Protein AF-A0A4R1UBR1-F1 (afdb_monomer)

Structure (mmCIF, N/CA/C/O backbone):
data_AF-A0A4R1UBR1-F1
#
_entry.id   AF-A0A4R1UBR1-F1
#
loop_
_atom_site.group_PDB
_atom_site.id
_atom_site.type_symbol
_atom_site.label_atom_id
_atom_site.label_alt_id
_atom_site.label_comp_id
_atom_site.label_asym_id
_atom_site.label_entity_id
_atom_site.label_seq_id
_atom_site.pdbx_PDB_ins_code
_atom_site.Cartn_x
_atom_site.Cartn_y
_atom_site.Cartn_z
_atom_site.occupancy
_atom_site.B_iso_or_equiv
_atom_site.auth_seq_id
_atom_site.auth_comp_id
_atom_site.auth_asym_id
_atom_site.auth_atom_id
_atom_site.pdbx_PDB_model_num
ATOM 1 N N . MET A 1 1 ? -12.186 9.963 53.771 1.00 48.12 1 MET A N 1
ATOM 2 C CA . MET A 1 1 ? -11.730 8.720 53.114 1.00 48.12 1 MET A CA 1
ATOM 3 C C . MET A 1 1 ? -11.800 8.954 51.610 1.00 48.12 1 MET A C 1
ATOM 5 O O . MET A 1 1 ? -12.893 9.149 51.101 1.00 48.12 1 MET A O 1
ATOM 9 N N . GLN A 1 2 ? -10.659 9.096 50.929 1.00 52.62 2 GLN A N 1
ATOM 10 C CA . GLN A 1 2 ? -10.605 9.485 49.514 1.00 52.62 2 GLN A CA 1
ATOM 11 C C . GLN A 1 2 ? -10.258 8.245 48.684 1.00 52.62 2 GLN A C 1
ATOM 13 O O . GLN A 1 2 ? -9.160 7.705 48.805 1.00 52.62 2 GLN A O 1
ATOM 18 N N . LEU A 1 3 ? -11.215 7.753 47.900 1.00 58.22 3 LEU A N 1
ATOM 19 C CA . LEU A 1 3 ? -11.001 6.622 47.000 1.00 58.22 3 LEU A CA 1
ATOM 20 C C . LEU A 1 3 ? -10.178 7.098 45.798 1.00 58.22 3 LEU A C 1
ATOM 22 O O . LEU A 1 3 ? -10.617 7.959 45.037 1.00 58.22 3 LEU A O 1
ATOM 26 N N . ARG A 1 4 ? -8.974 6.543 45.639 1.00 55.81 4 ARG A N 1
ATOM 27 C CA . ARG A 1 4 ? -8.181 6.669 44.413 1.00 55.81 4 ARG A CA 1
ATOM 28 C C . ARG A 1 4 ? -8.608 5.562 43.456 1.00 55.81 4 ARG A C 1
ATOM 30 O O . ARG A 1 4 ? -8.368 4.392 43.731 1.00 55.81 4 ARG A O 1
ATOM 37 N N . PHE A 1 5 ? -9.224 5.939 42.342 1.00 61.19 5 PHE A N 1
ATOM 38 C CA . PHE A 1 5 ? -9.458 5.035 41.220 1.00 61.19 5 PHE A CA 1
ATOM 39 C C . PHE A 1 5 ? -8.267 5.128 40.264 1.00 61.19 5 PHE A C 1
ATOM 41 O O . PHE A 1 5 ? -8.011 6.190 39.698 1.00 61.19 5 PHE A O 1
ATOM 48 N N . CYS A 1 6 ? -7.530 4.031 40.101 1.00 66.25 6 CYS A N 1
ATOM 49 C CA . CYS A 1 6 ? -6.550 3.883 39.028 1.00 66.25 6 CYS A CA 1
ATOM 50 C C . CYS A 1 6 ? -7.243 3.201 37.848 1.00 66.25 6 CYS A C 1
ATOM 52 O O . CYS A 1 6 ? -7.629 2.038 37.946 1.00 66.25 6 CYS A O 1
ATOM 54 N N . PHE A 1 7 ? -7.416 3.932 36.750 1.00 67.69 7 PHE A N 1
ATOM 55 C CA . PHE A 1 7 ? -7.864 3.361 35.486 1.00 67.69 7 PHE A CA 1
ATOM 56 C C . PHE A 1 7 ? -6.637 2.888 34.710 1.00 67.69 7 PHE A C 1
ATOM 58 O O . PHE A 1 7 ? -5.841 3.708 34.256 1.00 67.69 7 PHE A O 1
ATOM 65 N N . ASP A 1 8 ? -6.480 1.574 34.581 1.00 76.38 8 ASP A N 1
ATOM 66 C CA . ASP A 1 8 ? -5.508 0.989 33.660 1.00 76.38 8 ASP A CA 1
ATOM 67 C C . ASP A 1 8 ? -6.094 0.964 32.234 1.00 76.38 8 ASP A C 1
ATOM 69 O O . ASP A 1 8 ? -7.304 0.809 32.049 1.00 76.38 8 ASP A O 1
ATOM 73 N N . GLY A 1 9 ? -5.254 1.155 31.216 1.00 72.25 9 GLY A N 1
ATOM 74 C CA . GLY A 1 9 ? -5.663 1.107 29.807 1.00 72.25 9 GLY A CA 1
ATOM 75 C C . GLY A 1 9 ? -6.304 2.377 29.226 1.00 72.25 9 GLY A C 1
ATOM 76 O O . GLY A 1 9 ? -6.825 2.316 28.110 1.00 72.25 9 GLY A O 1
ATOM 77 N N . MET A 1 10 ? -6.238 3.525 29.915 1.00 79.69 10 MET A N 1
ATOM 78 C CA . MET A 1 10 ? -6.741 4.808 29.388 1.00 79.69 10 MET A CA 1
ATOM 79 C C . MET A 1 10 ? -6.091 5.200 28.055 1.00 79.69 10 MET A C 1
ATOM 81 O O . MET A 1 10 ? -6.802 5.619 27.150 1.00 79.69 10 MET A O 1
ATOM 85 N N . GLU A 1 11 ? -4.788 4.965 27.872 1.00 76.69 11 GLU A N 1
ATOM 86 C CA . GLU A 1 11 ? -4.107 5.214 26.587 1.00 76.69 11 GLU A CA 1
ATOM 87 C C . GLU A 1 11 ? -4.725 4.403 25.437 1.00 76.69 11 GLU A C 1
ATOM 89 O O . GLU A 1 11 ? -4.959 4.907 24.337 1.00 76.69 11 GLU A O 1
ATOM 94 N N . ARG A 1 12 ? -5.052 3.132 25.700 1.00 74.31 12 ARG A N 1
ATOM 95 C CA . ARG A 1 12 ? -5.661 2.233 24.714 1.00 74.31 12 ARG A CA 1
ATOM 96 C C . ARG A 1 12 ? -7.110 2.623 24.422 1.00 74.31 12 ARG A C 1
ATOM 98 O O . ARG A 1 12 ? -7.559 2.506 23.282 1.00 74.31 12 ARG A O 1
ATOM 105 N N . ALA A 1 13 ? -7.829 3.100 25.438 1.00 77.81 13 ALA A N 1
ATOM 106 C CA . ALA A 1 13 ? -9.176 3.636 25.291 1.00 77.81 13 ALA A CA 1
ATOM 107 C C . ALA A 1 13 ? -9.176 4.937 24.470 1.00 77.81 13 ALA A C 1
ATOM 109 O O . ALA A 1 13 ? -9.973 5.070 23.540 1.00 77.81 13 ALA A O 1
ATOM 110 N N . GLU A 1 14 ? -8.247 5.857 24.748 1.00 81.38 14 GLU A N 1
ATOM 111 C CA . GLU A 1 14 ? -8.076 7.115 24.014 1.00 81.38 14 GLU A CA 1
ATOM 112 C C . GLU A 1 14 ? -7.734 6.880 22.538 1.00 81.38 14 GLU A C 1
ATOM 114 O O . GLU A 1 14 ? -8.342 7.509 21.665 1.00 81.38 14 GLU A O 1
ATOM 119 N N . ALA A 1 15 ? -6.861 5.911 22.234 1.00 79.31 15 ALA A N 1
ATOM 120 C CA . ALA A 1 15 ? -6.540 5.522 20.858 1.00 79.31 15 ALA A CA 1
ATOM 121 C C . ALA A 1 15 ? -7.789 5.103 20.050 1.00 79.31 15 ALA A C 1
ATOM 123 O O . ALA A 1 15 ? -7.883 5.369 18.849 1.00 79.31 15 ALA A O 1
ATOM 124 N N . GLY 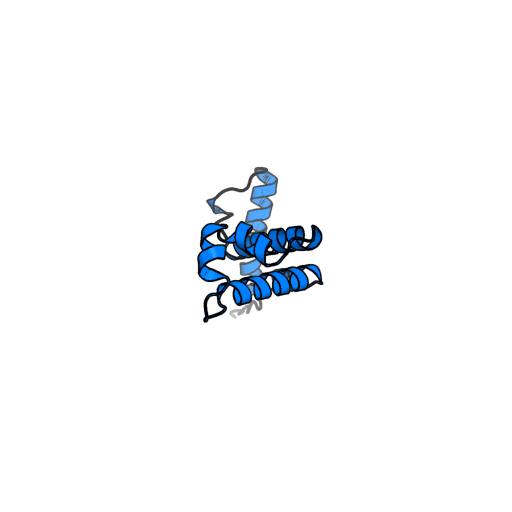A 1 16 ? -8.794 4.510 20.707 1.00 80.88 16 GLY A N 1
ATOM 125 C CA . GLY A 1 16 ? -10.062 4.109 20.090 1.00 80.88 16 GLY A CA 1
ATOM 126 C C . GLY A 1 16 ? -11.047 5.257 19.825 1.00 80.88 16 GLY A C 1
ATOM 127 O O . GLY A 1 16 ? -11.936 5.126 18.978 1.00 80.88 16 GLY A O 1
ATOM 128 N N . VAL A 1 17 ? -10.890 6.410 20.485 1.00 88.62 17 VAL A N 1
ATOM 129 C CA . VAL A 1 17 ? -11.846 7.529 20.388 1.00 88.62 17 VAL A CA 1
ATOM 130 C C . VAL A 1 17 ? -11.876 8.130 18.983 1.00 88.62 17 VAL A C 1
ATOM 132 O O . VAL A 1 17 ? -12.952 8.392 18.437 1.00 88.62 17 VAL A O 1
ATOM 135 N N . LEU A 1 18 ? -10.714 8.354 18.363 1.00 86.31 18 LEU A N 1
ATOM 136 C CA . LEU A 1 18 ? -10.639 8.955 17.028 1.00 86.31 18 LEU A CA 1
ATOM 137 C C . LEU A 1 18 ? -11.282 8.068 15.937 1.00 86.31 18 LEU A C 1
ATOM 139 O O . LEU A 1 18 ? -12.102 8.595 15.175 1.00 86.31 18 LEU A O 1
ATOM 143 N N . PRO A 1 19 ? -10.996 6.752 15.847 1.00 86.62 19 PRO A N 1
ATOM 144 C CA . PRO A 1 19 ? -11.717 5.832 14.965 1.00 86.62 19 PRO A CA 1
ATOM 145 C C . PRO A 1 19 ? -13.239 5.856 15.155 1.00 86.62 19 PRO A C 1
ATOM 147 O O . PRO A 1 19 ? -13.976 5.914 14.171 1.00 86.62 19 PRO A O 1
ATOM 150 N N . LEU A 1 20 ? -13.726 5.892 16.399 1.00 89.62 20 LEU A N 1
ATOM 151 C CA . LEU A 1 20 ? -15.164 5.967 16.677 1.00 89.62 20 LEU A CA 1
ATOM 152 C C . LEU A 1 20 ? -15.772 7.289 16.195 1.00 89.62 20 LEU A C 1
ATOM 154 O O . LEU A 1 20 ? -16.808 7.291 15.529 1.00 89.62 20 LEU A O 1
ATOM 158 N N . ARG A 1 21 ? -15.103 8.423 16.444 1.00 90.69 21 ARG A N 1
ATOM 159 C CA . ARG A 1 21 ? -15.533 9.733 15.921 1.00 90.69 21 ARG A CA 1
ATOM 160 C C . ARG A 1 21 ? -15.582 9.746 14.394 1.00 90.69 21 ARG A C 1
ATOM 162 O O . ARG A 1 21 ? -16.527 10.286 13.817 1.00 90.69 21 ARG A O 1
ATOM 169 N N . ARG A 1 22 ? -14.589 9.138 13.739 1.00 90.19 22 ARG A N 1
ATOM 170 C CA . ARG A 1 22 ? -14.540 8.958 12.280 1.00 90.19 22 ARG A CA 1
ATOM 171 C C . ARG A 1 22 ? -15.731 8.136 11.780 1.00 90.19 22 ARG A C 1
ATOM 173 O O . ARG A 1 22 ? -16.411 8.585 10.854 1.00 90.19 22 ARG A O 1
ATOM 180 N N . LEU A 1 23 ? -16.019 6.997 12.413 1.00 89.62 23 LEU A N 1
ATOM 181 C CA . LEU A 1 23 ? -17.135 6.113 12.063 1.00 89.62 23 LEU A CA 1
ATOM 182 C C . LEU A 1 23 ? -18.492 6.811 12.215 1.00 89.62 23 LEU A C 1
ATOM 184 O O . LEU A 1 23 ? -19.301 6.785 11.289 1.00 89.62 23 LEU A O 1
ATOM 188 N N . LEU A 1 24 ? -18.726 7.486 13.343 1.00 92.12 24 LEU A N 1
ATOM 189 C CA . LEU A 1 24 ? -19.965 8.230 13.585 1.00 92.12 24 LEU A CA 1
ATOM 190 C C . LEU A 1 24 ? -20.159 9.357 12.563 1.00 92.12 24 LEU A C 1
ATOM 192 O O . LEU A 1 24 ? -21.260 9.539 12.042 1.00 92.12 24 LEU A O 1
ATOM 196 N N . ALA A 1 25 ? -19.091 10.087 12.228 1.00 91.06 25 ALA A N 1
ATOM 197 C CA . ALA A 1 25 ? -19.143 11.121 11.199 1.00 91.06 25 ALA A CA 1
ATOM 198 C C . ALA A 1 25 ? -19.450 10.535 9.811 1.00 91.06 25 ALA A C 1
ATOM 200 O O . ALA A 1 25 ? -20.269 11.093 9.080 1.00 91.06 25 ALA A O 1
ATOM 201 N N . LEU A 1 26 ? -18.845 9.396 9.457 1.00 90.69 26 LEU A N 1
ATOM 202 C CA . LEU A 1 26 ? -19.127 8.706 8.198 1.00 90.69 26 LEU A CA 1
ATOM 203 C C . LEU A 1 26 ? -20.580 8.221 8.142 1.00 90.69 26 LEU A C 1
ATOM 205 O O . LEU A 1 26 ? -21.248 8.412 7.130 1.00 90.69 26 LEU A O 1
ATOM 209 N N . HIS A 1 27 ? -21.086 7.636 9.227 1.00 92.56 27 HIS A N 1
ATOM 210 C CA . HIS A 1 27 ? -22.470 7.179 9.310 1.00 92.56 27 HIS A CA 1
ATOM 211 C C . HIS A 1 27 ? -23.458 8.344 9.155 1.00 92.56 27 HIS A C 1
ATOM 213 O O . HIS A 1 27 ? -24.366 8.270 8.329 1.00 92.56 27 HIS A O 1
ATOM 219 N N . ARG A 1 28 ? -23.239 9.445 9.886 1.00 93.62 28 ARG A N 1
ATOM 220 C CA . ARG A 1 28 ? -24.1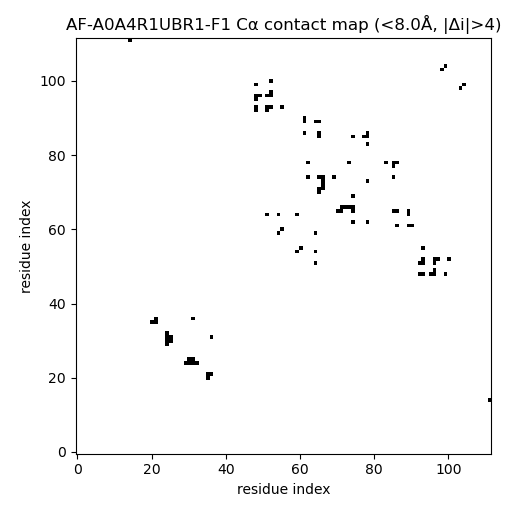32 10.613 9.897 1.00 93.62 28 ARG A CA 1
ATOM 221 C C . ARG A 1 28 ? -24.106 11.409 8.596 1.00 93.62 28 ARG A C 1
ATOM 223 O O . ARG A 1 28 ? -25.148 11.859 8.136 1.00 93.62 28 ARG A O 1
ATOM 230 N N . TYR A 1 29 ? -22.924 11.627 8.023 1.00 91.31 29 TYR A N 1
ATOM 231 C CA . TYR A 1 29 ? -22.752 12.551 6.897 1.00 91.31 29 TYR A CA 1
ATOM 232 C C . TYR A 1 29 ? -22.493 11.864 5.558 1.00 91.31 29 TYR A C 1
ATOM 234 O O . TYR A 1 29 ? -22.406 12.565 4.548 1.00 91.31 29 TYR A O 1
ATOM 242 N N . ARG A 1 30 ? -22.324 10.532 5.553 1.00 90.06 30 ARG A N 1
ATOM 243 C CA . ARG A 1 30 ? -22.022 9.698 4.374 1.00 90.06 30 ARG A CA 1
ATOM 244 C C . ARG A 1 30 ? -20.826 10.195 3.550 1.00 90.06 30 ARG A C 1
ATOM 246 O O . ARG A 1 30 ? -20.741 9.941 2.355 1.00 90.06 30 ARG A O 1
ATOM 253 N N . ARG A 1 31 ? -19.897 10.918 4.185 1.00 85.50 31 ARG A N 1
ATOM 254 C CA . ARG A 1 31 ? -18.727 11.530 3.540 1.00 85.50 31 ARG A CA 1
ATOM 255 C C . ARG A 1 31 ? -17.498 11.493 4.445 1.00 85.50 31 ARG A C 1
ATOM 257 O O . ARG A 1 31 ? -17.618 11.551 5.669 1.00 85.50 31 ARG A O 1
ATOM 264 N N . PHE A 1 32 ? -16.317 11.500 3.835 1.00 82.56 32 PHE A N 1
ATOM 265 C CA . PHE A 1 32 ? -15.033 11.616 4.528 1.00 82.56 32 PHE A CA 1
ATOM 266 C C . PHE A 1 32 ? -14.644 13.094 4.688 1.00 82.56 32 PHE A C 1
ATOM 268 O O . PHE A 1 32 ? -14.131 13.726 3.766 1.00 82.56 32 PHE A O 1
ATOM 275 N N . GLY A 1 33 ? -14.928 13.683 5.852 1.00 80.19 33 GLY A N 1
ATOM 276 C CA . GLY A 1 33 ? -14.571 15.077 6.137 1.00 80.19 33 GLY A CA 1
ATOM 277 C C . GLY A 1 33 ? -13.063 15.261 6.348 1.00 80.19 33 GLY A C 1
ATOM 278 O O . GLY A 1 33 ? -12.490 14.619 7.223 1.00 80.19 33 GLY A O 1
ATOM 279 N N . LYS A 1 34 ? -12.425 16.180 5.608 1.00 76.50 34 LYS A N 1
ATOM 280 C CA . LYS A 1 34 ? -10.959 16.403 5.624 1.00 76.50 34 LYS A CA 1
ATOM 281 C C . LYS A 1 34 ? -10.348 16.535 7.030 1.00 76.50 34 LYS A C 1
ATOM 283 O O . LYS A 1 34 ? -9.271 16.008 7.266 1.00 76.50 34 LYS A O 1
ATOM 288 N N . ALA A 1 35 ? -11.046 17.184 7.964 1.00 78.81 35 ALA A N 1
ATOM 289 C CA . ALA A 1 35 ? -10.564 17.389 9.334 1.00 78.81 35 ALA A CA 1
ATOM 290 C C . ALA A 1 35 ? -10.430 16.087 10.147 1.00 78.81 35 ALA A C 1
ATOM 292 O O . ALA A 1 35 ? -9.567 15.984 11.010 1.00 78.81 35 ALA A O 1
ATOM 293 N N . LEU A 1 36 ? -11.273 15.085 9.873 1.00 80.00 36 LEU A N 1
ATOM 294 C CA . LEU A 1 36 ? -11.232 13.793 10.562 1.00 80.00 36 LEU A CA 1
ATOM 295 C C . LEU A 1 36 ? -10.424 12.748 9.790 1.00 80.00 36 LEU A C 1
ATOM 297 O O . LEU A 1 36 ? -10.051 11.739 10.374 1.00 80.00 36 LEU A O 1
ATOM 301 N N . TYR A 1 37 ? -10.110 12.992 8.519 1.00 76.50 37 TYR A N 1
ATOM 302 C CA . TYR A 1 37 ? -9.368 12.078 7.650 1.00 76.50 37 TYR A CA 1
ATOM 303 C C . TYR A 1 37 ? -8.163 12.797 7.020 1.00 76.50 37 TYR A C 1
ATOM 305 O O . TYR A 1 37 ? -8.160 13.044 5.810 1.00 76.50 37 TYR A O 1
ATOM 313 N N . PRO A 1 38 ? -7.149 13.184 7.822 1.00 78.25 38 PRO A N 1
ATOM 314 C CA . PRO A 1 38 ? -5.916 13.740 7.282 1.00 78.25 38 PRO A CA 1
ATOM 315 C C . PRO A 1 38 ? -5.208 12.710 6.394 1.00 78.25 38 PRO A C 1
ATOM 317 O O . PRO A 1 38 ? -5.402 11.500 6.529 1.00 78.25 38 PRO A O 1
ATOM 320 N N . ARG A 1 39 ? -4.376 13.195 5.470 1.00 76.69 39 ARG A N 1
ATOM 321 C CA . ARG A 1 39 ? -3.622 12.334 4.557 1.00 76.69 39 ARG A CA 1
ATOM 322 C C . ARG A 1 39 ? -2.617 11.503 5.353 1.00 76.69 39 ARG A C 1
ATOM 324 O O . ARG A 1 39 ? -1.686 12.057 5.926 1.00 76.69 39 ARG A O 1
ATOM 331 N N . ASP A 1 40 ? -2.800 10.190 5.345 1.00 79.00 40 ASP A N 1
ATOM 332 C CA . ASP A 1 40 ? -1.911 9.245 6.013 1.00 79.00 40 ASP A CA 1
ATOM 333 C C . ASP A 1 40 ? -0.862 8.698 5.018 1.00 79.00 40 ASP A C 1
ATOM 335 O O . ASP A 1 40 ? -1.225 8.060 4.018 1.00 79.00 40 ASP A O 1
ATOM 339 N N . PRO A 1 41 ? 0.444 8.930 5.248 1.00 74.44 41 PRO A N 1
ATOM 340 C CA . PRO A 1 41 ? 1.513 8.360 4.430 1.00 74.44 41 PRO A CA 1
ATOM 341 C C . PRO A 1 41 ? 1.478 6.826 4.348 1.00 74.44 41 PRO A C 1
ATOM 343 O O . PRO A 1 41 ? 1.845 6.261 3.311 1.00 74.44 41 PRO A O 1
ATOM 346 N N . ALA A 1 42 ? 1.013 6.140 5.398 1.00 77.38 42 ALA A N 1
ATOM 347 C CA . ALA A 1 42 ? 0.872 4.688 5.418 1.00 77.38 42 ALA A CA 1
ATOM 348 C C . ALA A 1 42 ? -0.164 4.209 4.391 1.00 77.38 42 ALA A C 1
ATOM 350 O O . ALA A 1 42 ? 0.090 3.227 3.692 1.00 77.38 42 ALA A O 1
ATOM 351 N N . ILE A 1 43 ? -1.264 4.950 4.204 1.00 82.94 43 ILE A N 1
ATOM 352 C CA . ILE A 1 43 ? -2.264 4.676 3.158 1.00 82.94 43 ILE A CA 1
ATOM 353 C C . ILE A 1 43 ? -1.660 4.860 1.766 1.00 82.94 43 ILE A C 1
ATOM 355 O O . ILE A 1 43 ? -1.884 4.032 0.881 1.00 82.94 43 ILE A O 1
ATOM 359 N N . GLY A 1 44 ? -0.843 5.899 1.568 1.00 88.38 44 GLY A N 1
ATOM 360 C CA . GLY A 1 44 ? -0.121 6.103 0.309 1.00 88.38 44 GLY A CA 1
ATOM 361 C C . GLY A 1 44 ? 0.798 4.926 -0.026 1.00 88.38 44 GLY A C 1
ATOM 362 O O . GLY A 1 44 ? 0.796 4.423 -1.151 1.00 88.38 44 GLY A O 1
ATOM 363 N N . ARG A 1 45 ? 1.534 4.425 0.971 1.00 90.19 45 ARG A N 1
ATOM 364 C CA . ARG A 1 45 ? 2.402 3.257 0.803 1.00 90.19 45 ARG A CA 1
ATOM 365 C C . ARG A 1 45 ? 1.625 1.957 0.595 1.00 90.19 45 ARG A C 1
ATOM 367 O O . ARG A 1 45 ? 2.025 1.171 -0.258 1.00 90.19 45 ARG A O 1
ATOM 374 N N . GLY A 1 46 ? 0.525 1.746 1.314 1.00 91.69 46 GLY A N 1
ATOM 375 C CA . GLY A 1 46 ? -0.366 0.601 1.106 1.00 91.69 46 GLY A CA 1
ATOM 376 C C . GL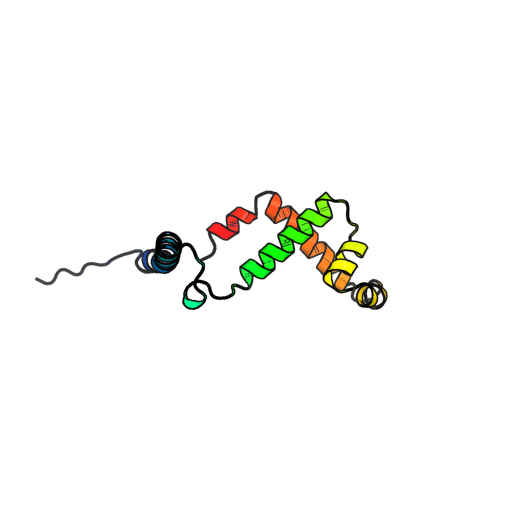Y A 1 46 ? -0.947 0.586 -0.307 1.00 91.69 46 GLY A C 1
ATOM 377 O O . GLY A 1 46 ? -0.879 -0.428 -0.993 1.00 91.69 46 GLY A O 1
ATOM 378 N N . SER A 1 47 ? -1.399 1.745 -0.789 1.00 93.12 47 SER A N 1
ATOM 379 C CA . SER A 1 47 ? -1.931 1.911 -2.147 1.00 93.12 47 SER A CA 1
ATOM 380 C C . SER A 1 47 ? -0.885 1.591 -3.219 1.00 93.12 47 SER A C 1
ATOM 382 O O . SER A 1 47 ? -1.195 0.948 -4.217 1.00 93.12 47 SER A O 1
ATOM 384 N N . LEU A 1 48 ? 0.371 2.005 -3.011 1.00 94.81 48 LEU A N 1
ATOM 385 C CA . LEU A 1 48 ? 1.482 1.634 -3.889 1.00 94.81 48 LEU A CA 1
ATOM 386 C C . LEU A 1 48 ? 1.712 0.116 -3.902 1.00 94.81 48 LEU A C 1
ATOM 388 O O . LEU A 1 48 ? 1.890 -0.455 -4.971 1.00 94.81 48 LEU A O 1
ATOM 392 N N . LEU A 1 49 ? 1.720 -0.535 -2.736 1.00 95.94 49 LEU A N 1
ATOM 393 C CA . LEU A 1 49 ? 1.939 -1.981 -2.644 1.00 95.94 49 LEU A CA 1
ATOM 394 C C . LEU A 1 49 ? 0.804 -2.783 -3.293 1.00 95.94 49 LEU A C 1
ATOM 396 O O . LEU A 1 49 ? 1.097 -3.793 -3.923 1.00 95.94 49 LEU A O 1
ATOM 400 N N . LEU A 1 50 ? -0.445 -2.313 -3.199 1.00 95.69 50 LEU A N 1
ATOM 401 C CA . LEU A 1 50 ? -1.583 -2.895 -3.919 1.00 95.69 50 LEU A CA 1
ATOM 402 C C . LEU A 1 50 ? -1.381 -2.809 -5.434 1.00 95.69 50 LEU A C 1
ATOM 404 O O . LEU A 1 50 ? -1.365 -3.833 -6.099 1.00 95.69 50 LEU A O 1
ATOM 408 N N . ARG A 1 51 ? -1.079 -1.620 -5.970 1.00 95.50 51 ARG A N 1
ATOM 409 C CA . ARG A 1 51 ? -0.815 -1.453 -7.413 1.00 95.50 51 ARG A CA 1
ATOM 410 C C . ARG A 1 51 ? 0.353 -2.304 -7.908 1.00 95.50 51 ARG A C 1
ATOM 412 O O . ARG A 1 51 ? 0.314 -2.833 -9.011 1.00 95.50 51 ARG A O 1
ATOM 419 N N . VAL A 1 52 ? 1.411 -2.418 -7.100 1.00 97.62 52 VAL A N 1
ATOM 420 C CA . VAL A 1 52 ? 2.546 -3.301 -7.403 1.00 97.62 52 VAL A CA 1
ATOM 421 C C . VAL A 1 52 ? 2.092 -4.758 -7.431 1.00 97.62 52 VAL A C 1
ATOM 423 O O . VAL A 1 52 ? 2.520 -5.493 -8.308 1.00 97.62 52 VAL A O 1
ATOM 426 N N . HIS A 1 53 ? 1.255 -5.184 -6.485 1.00 97.25 53 HIS A N 1
ATOM 427 C CA . HIS A 1 53 ? 0.712 -6.538 -6.468 1.00 97.25 53 HIS A CA 1
ATOM 428 C C . HIS A 1 53 ? -0.133 -6.823 -7.713 1.00 97.25 53 HIS A C 1
ATOM 430 O O . HIS A 1 53 ? 0.106 -7.833 -8.365 1.00 97.25 53 HIS A O 1
ATOM 436 N N . ASP A 1 54 ? -1.041 -5.916 -8.075 1.00 96.44 54 ASP A N 1
ATOM 437 C CA . ASP A 1 54 ? -1.898 -6.057 -9.256 1.00 96.44 54 ASP A CA 1
ATOM 438 C C . ASP A 1 54 ? -1.052 -6.207 -10.530 1.00 96.44 54 ASP A C 1
ATOM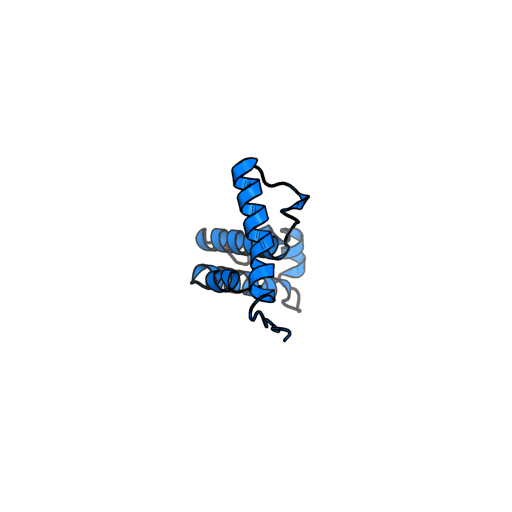 440 O O . ASP A 1 54 ? -1.199 -7.180 -11.260 1.00 96.44 54 ASP A O 1
ATOM 444 N N . ALA A 1 55 ? -0.044 -5.346 -10.716 1.00 96.50 55 ALA A N 1
ATOM 445 C CA . ALA A 1 55 ? 0.888 -5.459 -11.840 1.00 96.50 55 ALA A CA 1
ATOM 446 C C . ALA A 1 55 ? 1.651 -6.801 -11.856 1.00 96.50 55 ALA A C 1
ATOM 448 O O . ALA A 1 55 ? 1.900 -7.370 -12.915 1.00 96.50 55 ALA A O 1
ATOM 449 N N . LEU A 1 56 ? 2.034 -7.331 -10.687 1.00 96.06 56 LEU A N 1
ATOM 450 C CA . LEU A 1 56 ? 2.682 -8.644 -10.604 1.00 96.06 56 LEU A CA 1
ATOM 451 C C . LEU A 1 56 ? 1.723 -9.786 -10.969 1.00 96.06 56 LEU A C 1
ATOM 453 O O . LEU A 1 56 ? 2.175 -10.768 -11.557 1.00 96.06 56 LEU A O 1
ATOM 457 N N . CYS A 1 57 ? 0.439 -9.677 -10.617 1.00 96.62 57 CYS A N 1
ATOM 458 C CA . CYS A 1 57 ? -0.601 -10.621 -11.031 1.00 96.62 57 CYS A CA 1
ATOM 459 C C . CYS A 1 57 ? -0.839 -10.580 -12.545 1.00 96.62 57 CYS A C 1
ATOM 461 O O . CYS A 1 57 ? -1.027 -11.633 -13.146 1.00 96.62 57 CYS A O 1
ATOM 463 N N . ASP A 1 58 ? -0.720 -9.401 -13.154 1.00 96.94 58 ASP A N 1
ATOM 464 C CA . ASP A 1 58 ? -0.806 -9.203 -14.606 1.00 96.94 58 ASP A CA 1
ATOM 465 C C . ASP A 1 58 ? 0.459 -9.663 -15.362 1.00 96.94 58 ASP A C 1
ATOM 467 O O . ASP A 1 58 ? 0.541 -9.550 -16.583 1.00 96.94 58 ASP A O 1
ATOM 471 N N . GLY A 1 59 ? 1.469 -10.189 -14.658 1.00 96.25 59 GLY A N 1
ATOM 472 C CA . GLY A 1 59 ? 2.700 -10.707 -15.262 1.00 96.25 59 GLY A CA 1
ATOM 473 C C . GLY A 1 59 ? 3.715 -9.634 -15.670 1.00 96.25 59 GLY A C 1
ATOM 474 O O . GLY A 1 59 ? 4.687 -9.950 -16.356 1.00 96.25 59 GLY A O 1
ATOM 475 N N . VAL A 1 60 ? 3.532 -8.386 -15.228 1.00 96.44 60 VAL A N 1
ATOM 476 C CA . VAL A 1 60 ? 4.428 -7.264 -15.541 1.00 96.44 60 VAL A CA 1
ATOM 477 C C . VAL A 1 60 ? 5.847 -7.552 -15.039 1.00 96.44 60 VAL A C 1
ATOM 479 O O . VAL A 1 60 ? 6.070 -7.916 -13.877 1.00 96.44 60 VAL A O 1
ATOM 482 N N . SER A 1 61 ? 6.843 -7.352 -15.906 1.00 94.50 61 SER A N 1
ATOM 483 C CA . SER A 1 61 ? 8.250 -7.537 -15.548 1.00 94.50 61 SER A CA 1
ATOM 484 C C . SER A 1 61 ? 8.740 -6.462 -14.568 1.00 94.50 61 SER A C 1
ATOM 486 O O . SER A 1 61 ? 8.178 -5.376 -14.438 1.00 94.50 61 SER A O 1
ATOM 488 N N . GLN A 1 62 ? 9.863 -6.709 -13.884 1.00 93.00 62 GLN A N 1
ATOM 489 C CA . GLN A 1 62 ? 10.434 -5.709 -12.968 1.00 93.00 62 GLN A CA 1
ATOM 490 C C . GLN A 1 62 ? 10.848 -4.413 -13.681 1.00 93.00 62 GLN A C 1
ATOM 492 O O . GLN A 1 62 ? 10.808 -3.351 -13.063 1.00 93.00 62 GLN A O 1
ATOM 497 N N . ARG A 1 63 ? 11.259 -4.492 -14.954 1.00 94.12 63 ARG A N 1
ATOM 498 C CA . ARG A 1 63 ? 11.650 -3.315 -15.739 1.00 94.12 63 ARG A CA 1
ATOM 499 C C . ARG A 1 63 ? 10.428 -2.487 -16.113 1.00 94.12 63 ARG A C 1
ATOM 501 O O . ARG A 1 63 ? 10.436 -1.286 -15.886 1.00 94.12 63 ARG A O 1
ATOM 508 N N . GLU A 1 64 ? 9.362 -3.124 -16.585 1.00 95.44 64 GLU A N 1
ATOM 509 C CA . GLU A 1 64 ? 8.095 -2.442 -16.879 1.00 95.44 64 GLU A CA 1
ATOM 510 C C . GLU A 1 64 ? 7.472 -1.841 -15.617 1.00 95.44 64 GLU A C 1
ATOM 512 O O . GLU A 1 64 ? 7.059 -0.684 -15.624 1.00 95.44 64 GLU A O 1
ATOM 517 N N . LEU A 1 65 ? 7.498 -2.571 -14.496 1.00 95.38 65 LEU A N 1
ATOM 518 C CA . LEU A 1 65 ? 7.073 -2.049 -13.199 1.00 95.38 65 LEU A CA 1
ATOM 519 C C . LEU A 1 65 ? 7.884 -0.807 -12.803 1.00 95.38 65 LEU A C 1
ATOM 521 O O . LEU A 1 65 ? 7.333 0.154 -12.270 1.00 95.38 65 LEU A O 1
ATOM 525 N N . ALA A 1 66 ? 9.192 -0.798 -13.066 1.00 95.06 66 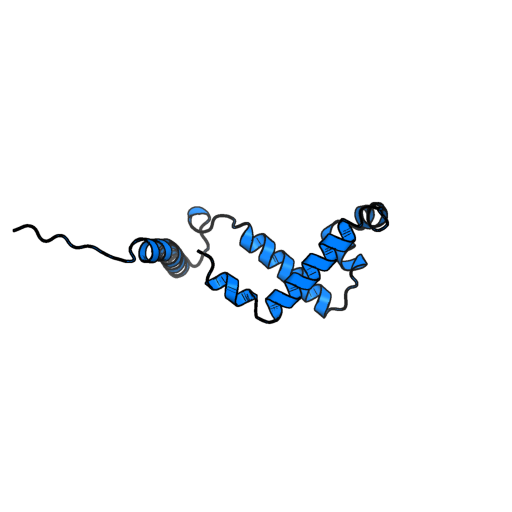ALA A N 1
ATOM 526 C CA . ALA A 1 66 ? 10.013 0.384 -12.851 1.00 95.06 66 ALA A CA 1
ATOM 527 C C . ALA A 1 66 ? 9.592 1.535 -13.770 1.00 95.06 66 ALA A C 1
ATOM 529 O O . ALA A 1 66 ? 9.424 2.650 -13.280 1.00 95.06 66 ALA A O 1
ATOM 530 N N . SER A 1 67 ? 9.338 1.266 -15.052 1.00 95.75 67 SER A N 1
ATOM 531 C CA . SER A 1 67 ? 8.910 2.284 -16.018 1.00 95.75 67 SER A CA 1
ATOM 532 C C . SER A 1 67 ? 7.579 2.914 -15.614 1.00 95.75 67 SER A C 1
ATOM 534 O O . SER A 1 67 ? 7.435 4.129 -15.692 1.00 95.75 67 SER A O 1
ATOM 536 N N . ILE A 1 68 ? 6.640 2.125 -15.088 1.00 93.62 68 ILE A N 1
ATOM 537 C CA . ILE A 1 68 ? 5.361 2.618 -14.554 1.00 93.62 68 ILE A CA 1
ATOM 538 C C . ILE A 1 68 ? 5.573 3.505 -13.315 1.00 93.62 68 ILE A C 1
ATOM 540 O O . ILE A 1 68 ? 4.879 4.503 -13.135 1.00 93.62 68 ILE A O 1
ATOM 544 N N . LEU A 1 69 ? 6.517 3.148 -12.437 1.00 92.62 69 LEU A N 1
ATOM 545 C CA . LEU A 1 69 ? 6.697 3.818 -11.144 1.00 92.62 69 LEU A CA 1
ATOM 546 C C . LEU A 1 69 ? 7.591 5.058 -11.183 1.00 92.62 69 LEU A C 1
ATOM 548 O O . LEU A 1 69 ? 7.397 5.958 -10.364 1.00 92.62 69 LEU A O 1
ATOM 552 N N . VAL A 1 70 ? 8.608 5.079 -12.045 1.00 91.44 70 VAL A N 1
ATOM 553 C CA . VAL A 1 70 ? 9.580 6.181 -12.124 1.00 91.44 70 VAL A CA 1
ATOM 554 C C . VAL A 1 70 ? 9.667 6.817 -13.509 1.00 91.44 70 VAL A C 1
ATOM 556 O O . VAL A 1 70 ? 10.350 7.825 -13.648 1.00 91.44 70 VAL A O 1
ATOM 559 N N . GLY A 1 71 ? 8.959 6.290 -14.507 1.00 94.00 71 GLY A N 1
ATOM 560 C CA . GLY A 1 71 ? 9.009 6.756 -15.891 1.00 94.00 71 GLY A CA 1
ATOM 561 C C . GLY A 1 71 ? 10.093 6.044 -16.714 1.00 94.00 71 GLY A C 1
ATOM 562 O O . GLY A 1 71 ? 11.151 5.711 -16.171 1.00 94.00 71 GLY A O 1
ATOM 563 N N . PRO A 1 72 ? 9.855 5.815 -18.019 1.00 94.12 72 PRO A N 1
ATOM 564 C CA . PRO A 1 72 ? 10.767 5.069 -18.887 1.00 94.12 72 PRO A CA 1
ATOM 565 C C . PRO A 1 72 ? 12.146 5.732 -19.011 1.00 94.12 72 PRO A C 1
ATOM 567 O O . PRO A 1 72 ? 13.150 5.040 -18.888 1.00 94.12 72 PRO A O 1
ATOM 570 N N . ASP A 1 73 ? 12.219 7.062 -19.122 1.00 93.25 73 ASP A N 1
ATOM 571 C CA . ASP A 1 73 ? 13.496 7.787 -19.260 1.00 93.25 73 ASP A CA 1
ATOM 572 C C . ASP A 1 73 ? 14.428 7.570 -18.058 1.00 93.25 73 ASP A C 1
ATOM 574 O O . ASP A 1 73 ? 15.640 7.399 -18.196 1.00 93.25 73 ASP A O 1
ATOM 578 N N . ASN A 1 74 ? 13.853 7.529 -16.852 1.00 90.94 74 ASN A N 1
ATOM 579 C CA . ASN A 1 74 ? 14.610 7.263 -15.632 1.00 90.94 74 ASN A CA 1
ATOM 580 C C . ASN A 1 74 ? 15.054 5.798 -15.556 1.00 90.94 74 ASN A C 1
ATOM 582 O O . ASN A 1 74 ? 16.129 5.516 -15.031 1.00 90.94 74 ASN A O 1
ATOM 586 N N . VAL A 1 75 ? 14.260 4.862 -16.086 1.00 93.81 75 VAL A N 1
ATOM 587 C CA . VAL A 1 75 ? 14.671 3.457 -16.192 1.00 93.81 75 VAL A CA 1
ATOM 588 C C . VAL A 1 75 ? 15.832 3.319 -17.165 1.00 93.81 75 VAL A C 1
ATOM 590 O O . VAL A 1 75 ? 16.826 2.707 -16.798 1.00 93.81 75 VAL A O 1
ATOM 593 N N . GLU A 1 76 ? 15.773 3.918 -18.352 1.00 92.06 76 GLU A N 1
ATOM 594 C CA . GLU A 1 76 ? 16.884 3.831 -19.310 1.00 92.06 76 GLU A CA 1
ATOM 595 C C . GLU A 1 76 ? 18.195 4.365 -18.723 1.00 92.06 76 GLU A C 1
ATOM 597 O O . GLU A 1 76 ? 19.240 3.726 -18.855 1.00 92.06 76 GLU A O 1
ATOM 602 N N . ARG A 1 77 ? 18.135 5.483 -17.988 1.00 88.50 77 ARG A N 1
ATOM 603 C CA . ARG A 1 77 ? 19.311 6.062 -17.327 1.00 88.50 77 ARG A CA 1
ATOM 604 C C . ARG A 1 77 ? 19.833 5.205 -16.169 1.00 88.50 77 ARG A C 1
ATOM 606 O O . ARG A 1 77 ? 21.038 4.989 -16.057 1.00 88.50 77 ARG A O 1
ATOM 613 N N . ASP A 1 78 ? 18.943 4.730 -15.297 1.00 89.50 78 ASP A N 1
ATOM 614 C CA . ASP A 1 78 ? 19.337 4.233 -13.974 1.00 89.50 78 ASP A CA 1
ATOM 615 C C . ASP A 1 78 ? 19.263 2.699 -13.838 1.00 89.50 78 ASP A C 1
ATOM 617 O O . ASP A 1 78 ? 19.749 2.139 -12.851 1.00 89.50 78 ASP A O 1
ATOM 621 N N . TRP A 1 79 ? 18.686 1.977 -14.809 1.00 89.69 79 TRP A N 1
ATOM 622 C CA . TRP A 1 79 ? 18.521 0.520 -14.723 1.00 89.69 79 TRP A CA 1
ATOM 623 C C . TRP A 1 79 ? 19.863 -0.200 -14.635 1.00 89.69 79 TRP A C 1
ATOM 625 O O . TRP A 1 79 ? 20.034 -1.076 -13.790 1.00 89.69 79 TRP A O 1
ATOM 635 N N . HIS A 1 80 ? 20.841 0.207 -15.443 1.00 87.81 80 HIS A N 1
ATOM 636 C CA . HIS A 1 80 ? 22.193 -0.359 -15.444 1.00 87.81 80 HIS A CA 1
ATOM 637 C C . HIS A 1 80 ? 23.181 0.426 -14.572 1.00 87.81 80 HIS A C 1
ATOM 639 O O . HIS A 1 80 ? 24.378 0.150 -14.610 1.00 87.81 80 HIS A O 1
ATOM 645 N N . HIS A 1 81 ? 22.696 1.371 -13.760 1.00 89.81 81 HIS A N 1
ATOM 646 C CA . HIS A 1 81 ? 23.563 2.170 -12.904 1.00 89.81 81 HIS A CA 1
ATOM 647 C C . HIS A 1 81 ? 24.339 1.270 -11.917 1.00 89.81 81 HIS A C 1
ATOM 649 O O . HIS A 1 81 ? 23.732 0.370 -11.319 1.00 89.81 81 HIS A O 1
ATOM 655 N N . PRO A 1 82 ? 25.647 1.511 -11.687 1.00 83.94 82 PRO A N 1
ATOM 656 C CA . PRO A 1 82 ? 26.490 0.646 -10.852 1.00 83.94 82 PRO A CA 1
ATOM 657 C C . PRO A 1 82 ? 25.977 0.430 -9.424 1.00 83.94 82 PRO A C 1
ATOM 659 O O . PRO A 1 82 ? 26.227 -0.607 -8.822 1.00 83.94 82 PRO A O 1
ATOM 662 N N . SER A 1 83 ? 25.236 1.399 -8.880 1.00 85.44 83 SER A N 1
ATOM 663 C CA . SER A 1 83 ? 24.677 1.315 -7.524 1.00 85.44 83 SER A CA 1
ATOM 664 C C . SER A 1 83 ? 23.509 0.331 -7.371 1.00 85.44 83 SER A C 1
ATOM 666 O O . SER A 1 83 ? 23.100 0.068 -6.242 1.00 85.44 83 SER A O 1
ATOM 668 N N . ASP A 1 84 ? 22.931 -0.172 -8.471 1.00 87.81 84 ASP A N 1
ATOM 669 C CA . ASP A 1 84 ? 21.786 -1.102 -8.487 1.00 87.81 84 ASP A CA 1
ATOM 670 C C . ASP A 1 84 ? 20.556 -0.615 -7.679 1.00 87.81 84 ASP A C 1
ATOM 672 O O . ASP A 1 84 ? 19.661 -1.382 -7.307 1.00 87.81 84 ASP A O 1
ATOM 676 N N . SER A 1 85 ? 20.487 0.686 -7.376 1.00 91.00 85 SER A N 1
ATOM 677 C CA . SER A 1 85 ? 19.554 1.235 -6.386 1.00 91.00 85 SER A CA 1
ATOM 678 C C . SER A 1 85 ? 18.094 1.114 -6.833 1.00 91.00 85 SER A C 1
ATOM 680 O O . SER A 1 85 ? 17.231 0.733 -6.032 1.00 91.00 85 SER A O 1
ATOM 682 N N . LEU A 1 86 ? 17.823 1.370 -8.118 1.00 92.94 86 LEU A N 1
ATOM 683 C CA . LEU A 1 86 ? 16.496 1.269 -8.721 1.00 92.94 86 LEU A CA 1
ATOM 684 C C . LEU A 1 86 ? 16.001 -0.180 -8.724 1.00 92.94 86 LEU A C 1
ATOM 686 O O . LEU A 1 86 ? 14.954 -0.469 -8.144 1.00 92.94 86 LEU A O 1
ATOM 690 N N . ARG A 1 87 ? 16.777 -1.112 -9.288 1.00 93.94 87 ARG A N 1
ATOM 691 C CA . ARG A 1 87 ? 16.438 -2.546 -9.309 1.00 93.94 87 ARG A CA 1
ATOM 692 C C . ARG A 1 87 ? 16.228 -3.089 -7.898 1.00 93.94 87 ARG A C 1
ATOM 694 O O . ARG A 1 87 ? 15.232 -3.760 -7.626 1.00 93.94 87 ARG A O 1
ATOM 701 N N . SER A 1 88 ? 17.106 -2.734 -6.961 1.00 94.69 88 SER A N 1
ATOM 702 C CA . SER A 1 88 ? 16.991 -3.123 -5.555 1.00 94.69 88 SER A CA 1
ATOM 703 C C . SER A 1 88 ? 15.709 -2.581 -4.902 1.00 94.69 88 SER A C 1
ATOM 705 O O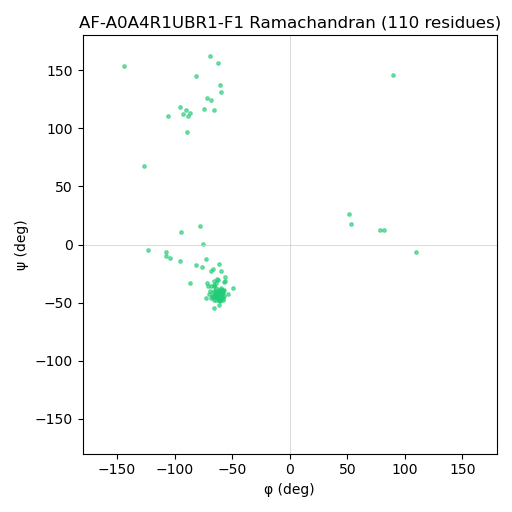 . SER A 1 88 ? 15.005 -3.317 -4.200 1.00 94.69 88 SER A O 1
ATOM 707 N N . ARG A 1 89 ? 15.336 -1.323 -5.179 1.00 95.00 89 ARG A N 1
ATOM 708 C CA . ARG A 1 89 ? 14.069 -0.719 -4.727 1.00 95.00 89 ARG A CA 1
ATOM 709 C C . ARG A 1 89 ? 12.854 -1.450 -5.297 1.00 95.00 89 ARG A C 1
ATOM 711 O O . ARG A 1 89 ? 11.946 -1.771 -4.530 1.00 95.00 89 ARG A O 1
ATOM 718 N N . ILE A 1 90 ? 12.846 -1.751 -6.594 1.00 96.25 90 ILE A N 1
ATOM 719 C CA . ILE A 1 90 ? 11.744 -2.461 -7.259 1.00 96.25 90 ILE A CA 1
ATOM 720 C C . ILE A 1 90 ? 11.592 -3.880 -6.703 1.00 96.25 90 ILE A C 1
ATOM 722 O O . ILE A 1 90 ? 10.497 -4.277 -6.309 1.00 96.25 90 ILE A O 1
ATOM 726 N N . ARG A 1 91 ? 12.699 -4.614 -6.534 1.00 96.06 91 ARG A N 1
ATOM 727 C CA . ARG A 1 91 ? 12.702 -5.947 -5.907 1.00 96.06 91 ARG A CA 1
ATOM 728 C C . ARG A 1 91 ? 12.152 -5.927 -4.483 1.00 96.06 91 ARG A C 1
ATOM 730 O O . ARG A 1 91 ? 11.482 -6.878 -4.082 1.00 96.06 91 ARG A O 1
ATOM 737 N N . ARG A 1 92 ? 12.460 -4.892 -3.692 1.00 96.81 92 ARG A N 1
ATOM 738 C CA . ARG A 1 92 ? 11.908 -4.738 -2.334 1.00 96.81 92 ARG A CA 1
ATOM 739 C C . ARG A 1 92 ? 10.410 -4.462 -2.363 1.00 96.81 92 ARG A C 1
ATOM 741 O O . ARG A 1 92 ? 9.691 -5.096 -1.599 1.00 96.81 92 ARG A O 1
ATOM 748 N N . LEU A 1 93 ? 9.948 -3.574 -3.246 1.00 96.88 93 LEU A N 1
ATOM 749 C CA . LEU A 1 93 ? 8.520 -3.292 -3.413 1.00 96.88 93 LEU A CA 1
ATOM 750 C C . LEU A 1 93 ? 7.748 -4.550 -3.813 1.00 96.88 93 LEU A C 1
ATOM 752 O O . LEU A 1 93 ? 6.753 -4.866 -3.173 1.00 96.88 93 LEU A O 1
ATOM 756 N N . ALA A 1 94 ? 8.247 -5.308 -4.791 1.00 96.94 94 ALA A N 1
ATOM 757 C CA . ALA A 1 94 ? 7.621 -6.553 -5.224 1.00 96.94 94 ALA A CA 1
ATOM 758 C C . ALA A 1 94 ? 7.551 -7.596 -4.096 1.00 96.94 94 ALA A C 1
ATOM 760 O O . ALA A 1 94 ? 6.512 -8.216 -3.879 1.00 96.94 94 ALA A O 1
ATOM 761 N N . ARG A 1 95 ? 8.639 -7.765 -3.331 1.00 97.38 95 ARG A N 1
ATOM 762 C CA . ARG A 1 95 ? 8.657 -8.665 -2.165 1.00 97.38 95 ARG A CA 1
ATOM 763 C C . ARG A 1 95 ? 7.666 -8.236 -1.088 1.00 97.38 95 ARG A C 1
ATOM 765 O O . ARG A 1 95 ? 6.949 -9.077 -0.562 1.00 97.38 95 ARG A O 1
ATOM 772 N N . GLN A 1 96 ? 7.612 -6.945 -0.780 1.00 96.75 96 GLN A N 1
ATOM 773 C CA . GLN A 1 96 ? 6.678 -6.414 0.210 1.00 96.75 96 GLN A CA 1
ATOM 774 C C . GLN A 1 96 ? 5.229 -6.570 -0.242 1.00 96.75 96 GLN A C 1
ATOM 776 O O . GLN A 1 96 ? 4.410 -7.007 0.551 1.00 96.75 96 GLN A O 1
ATOM 781 N N . ALA A 1 97 ? 4.918 -6.281 -1.504 1.00 97.12 97 ALA A N 1
ATOM 782 C CA . ALA A 1 97 ? 3.577 -6.452 -2.056 1.00 97.12 97 ALA A CA 1
ATOM 783 C C . ALA A 1 97 ? 3.096 -7.909 -1.932 1.00 97.12 97 ALA A C 1
ATOM 785 O O . ALA A 1 97 ? 2.004 -8.156 -1.426 1.00 97.12 97 ALA A O 1
ATOM 786 N N . LYS A 1 98 ? 3.954 -8.879 -2.278 1.00 97.25 98 LYS A N 1
ATOM 787 C CA . LYS A 1 98 ? 3.665 -10.310 -2.084 1.00 97.25 98 LYS A CA 1
ATOM 788 C C . LYS A 1 98 ? 3.479 -10.675 -0.611 1.00 97.25 98 LYS A C 1
ATOM 790 O O . LYS A 1 98 ? 2.523 -11.358 -0.273 1.00 97.25 98 LYS A O 1
ATOM 795 N N . ALA A 1 99 ? 4.360 -10.204 0.273 1.00 97.06 99 ALA A N 1
ATOM 796 C CA . ALA A 1 99 ? 4.252 -10.476 1.708 1.00 97.06 99 ALA A CA 1
ATOM 797 C C . ALA A 1 99 ? 2.945 -9.924 2.305 1.00 97.06 99 ALA A C 1
ATOM 799 O O . ALA A 1 99 ? 2.295 -10.601 3.098 1.00 97.06 99 ALA A O 1
ATOM 800 N N . MET A 1 100 ? 2.529 -8.727 1.880 1.00 95.62 100 MET A N 1
ATOM 801 C CA . MET A 1 100 ? 1.248 -8.144 2.278 1.00 95.62 100 MET A CA 1
ATOM 802 C C . MET A 1 100 ? 0.081 -9.027 1.836 1.00 95.62 100 MET A C 1
ATOM 804 O O . MET A 1 100 ? -0.769 -9.334 2.666 1.00 95.62 100 MET A O 1
ATOM 808 N N . ALA A 1 101 ? 0.068 -9.478 0.578 1.00 95.44 101 ALA A N 1
ATOM 809 C CA . ALA A 1 101 ? -0.983 -10.344 0.041 1.00 95.44 101 ALA A CA 1
ATOM 810 C C . ALA A 1 101 ? -1.042 -11.725 0.722 1.00 95.44 101 ALA A C 1
ATOM 812 O O . ALA A 1 101 ? -2.124 -12.260 0.937 1.00 95.44 101 ALA A O 1
ATOM 813 N N . LEU A 1 102 ? 0.104 -12.264 1.151 1.00 96.50 102 LEU A N 1
ATOM 814 C CA . LEU A 1 102 ? 0.211 -13.536 1.881 1.00 96.50 102 LEU A CA 1
ATOM 815 C C . LEU A 1 102 ? -0.156 -13.438 3.376 1.00 96.50 102 LEU A C 1
ATOM 817 O O . LEU A 1 102 ? 0.156 -14.336 4.155 1.00 96.50 102 LEU A O 1
ATOM 821 N N . GLY A 1 103 ? -0.824 -12.360 3.794 1.00 93.88 103 GLY A N 1
ATOM 822 C CA . GLY A 1 103 ? -1.323 -12.187 5.160 1.00 93.88 103 GLY A CA 1
ATOM 823 C C . GLY A 1 103 ? -0.596 -11.128 5.986 1.00 93.88 103 GLY A C 1
ATOM 824 O O . GLY A 1 103 ? -1.082 -10.794 7.065 1.00 93.88 103 GLY A O 1
ATOM 825 N N . GLY A 1 104 ? 0.492 -10.537 5.478 1.00 93.19 104 GLY A N 1
ATOM 826 C CA . GLY A 1 104 ? 1.203 -9.441 6.151 1.00 93.19 104 GLY A CA 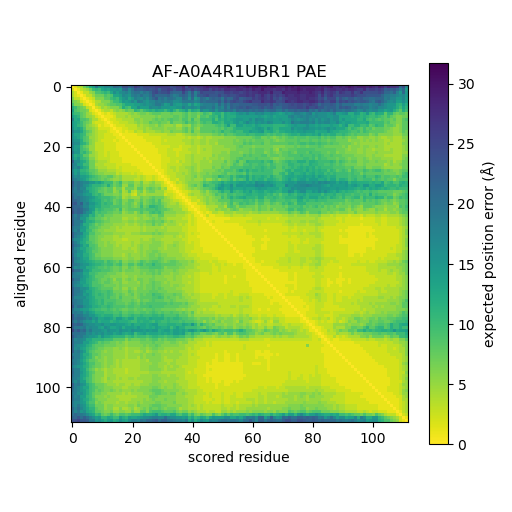1
ATOM 827 C C . GLY A 1 104 ? 0.348 -8.184 6.360 1.00 93.19 104 GLY A C 1
ATOM 828 O O . GLY A 1 104 ? 0.651 -7.359 7.215 1.00 93.19 104 GLY A O 1
ATOM 829 N N . TYR A 1 105 ? -0.776 -8.046 5.647 1.00 91.06 105 TYR A N 1
ATOM 830 C CA . TYR A 1 105 ? -1.739 -6.969 5.898 1.00 91.06 105 TYR A CA 1
ATOM 831 C C . TYR A 1 105 ? -2.315 -6.976 7.322 1.00 91.06 105 TYR A C 1
ATOM 833 O O . TYR A 1 105 ? -2.762 -5.931 7.792 1.00 91.06 105 TYR A O 1
ATOM 841 N N . LYS A 1 106 ? -2.306 -8.118 8.024 1.00 91.19 106 LYS A N 1
ATOM 842 C CA . LYS A 1 106 ? -2.806 -8.216 9.404 1.00 91.19 106 LYS A CA 1
ATOM 843 C C . LYS A 1 106 ? -1.996 -7.353 10.371 1.00 91.19 106 LYS A C 1
ATOM 845 O O . LYS A 1 106 ? -2.571 -6.802 11.305 1.00 91.19 106 LYS A O 1
ATOM 850 N N . ASP A 1 107 ? -0.714 -7.135 10.089 1.00 88.06 107 ASP A N 1
ATOM 851 C CA . ASP A 1 107 ? 0.154 -6.277 10.902 1.00 88.06 107 ASP A CA 1
ATOM 852 C C . ASP A 1 107 ? -0.273 -4.801 10.847 1.00 88.06 107 ASP A C 1
ATOM 854 O O . ASP A 1 107 ? 0.027 -4.025 11.754 1.00 88.06 107 ASP A O 1
ATOM 858 N N . LEU A 1 108 ? -1.032 -4.399 9.817 1.00 83.81 108 LEU A N 1
ATOM 859 C CA . LEU A 1 108 ? -1.609 -3.055 9.742 1.00 83.81 108 LEU A CA 1
ATOM 860 C C . LEU A 1 108 ? -2.701 -2.822 10.792 1.00 83.81 108 LEU A C 1
ATOM 862 O O . LEU A 1 108 ? -2.969 -1.674 11.123 1.00 83.81 108 LEU A O 1
ATOM 866 N N . LEU A 1 109 ? -3.328 -3.885 11.305 1.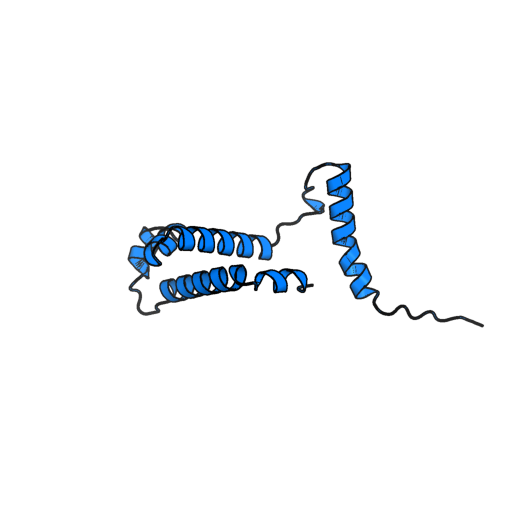00 80.88 109 LEU A N 1
ATOM 867 C CA . LEU A 1 109 ? -4.396 -3.796 12.307 1.00 80.88 109 LEU A CA 1
ATOM 868 C C . LEU A 1 109 ? -3.855 -3.613 13.730 1.00 80.88 109 LEU A C 1
ATOM 870 O O . LEU A 1 109 ? -4.605 -3.243 14.627 1.00 80.88 109 LEU A O 1
ATOM 874 N N . ILE A 1 110 ? -2.573 -3.918 13.935 1.00 74.69 110 ILE A N 1
ATOM 875 C CA . ILE A 1 110 ? -1.916 -3.930 15.249 1.00 74.69 1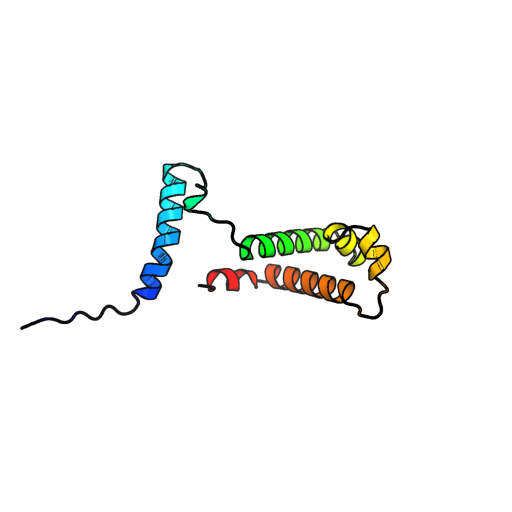10 ILE A CA 1
ATOM 876 C C . ILE A 1 110 ? -1.034 -2.684 15.428 1.00 74.69 110 ILE A C 1
ATOM 878 O O . ILE A 1 110 ? -0.596 -2.380 16.536 1.00 74.69 110 ILE A O 1
ATOM 882 N N . ARG A 1 111 ? -0.785 -1.930 14.349 1.00 62.09 111 ARG A N 1
ATOM 883 C CA . ARG A 1 111 ? -0.054 -0.666 14.422 1.00 62.09 111 ARG A CA 1
ATOM 884 C C . ARG A 1 111 ? -0.884 0.394 15.168 1.00 62.09 111 ARG A C 1
ATOM 886 O O . ARG A 1 111 ? -2.017 0.627 14.747 1.00 62.09 111 ARG A O 1
ATOM 893 N N . PRO A 1 112 ? -0.342 1.005 16.239 1.00 52.53 112 PRO A N 1
ATOM 894 C CA . PRO A 1 112 ? -0.982 2.130 16.917 1.00 52.53 112 PRO A CA 1
ATOM 895 C C . PRO A 1 112 ? -1.066 3.368 16.015 1.00 52.53 112 PRO A C 1
ATOM 897 O O . PRO A 1 112 ? -0.181 3.528 15.137 1.00 52.53 112 PRO A O 1
#

Mean predicted aligned error: 7.23 Å

pLDDT: mean 87.08, std 10.98, range [48.12, 97.62]

Secondary structure (DSSP, 8-state):
-------TTHHHHHHHHHHHHHHHHHHHHSS--TTTS---HHHHHHHHHHHHHHHHHTT--HHHHHHHHH-HHHHHHHTT-TT-HHHHHHHHHHHHHHHHHTTGGGGGGT--

Radius of gyration: 21.29 Å; Cα contacts (8 Å, |Δi|>4): 55; chains: 1; bounding box: 51×31×72 Å

Solvent-accessible surface area (backbone atoms only — not comparable to full-atom values): 6726 Å² total; per-residue (Å²): 137,83,86,83,82,83,77,81,62,54,71,64,52,55,65,50,47,59,61,50,54,44,50,52,45,32,71,75,65,74,47,87,52,62,92,78,56,65,92,52,68,66,56,56,52,50,53,50,30,50,54,50,36,53,40,53,74,73,65,54,49,73,65,56,51,40,24,76,74,67,34,56,73,53,37,72,67,40,59,80,36,92,80,40,58,57,57,53,50,49,56,49,49,51,50,48,20,51,44,34,75,75,56,50,54,59,58,66,77,70,57,131

Foldseek 3Di:
DDDDDDDPCVVVVVVVPLVVVQVVCCVVVVDRDCVSDPDDVVVVLVVLLQVLLVCVVVVNDLLNVLCVVPNNVCSVVPVPPPVNVSVVVSVVSNVVSVVCVVPVVVVVVVDD

Sequence (112 aa):
MQLRFCFDGMERAEAGVLPLRRLLALHRYRRFGKALYPRDPAIGRGSLLLRVHDALCDGVSQRELASILVGPDNVERDWHHPSDSLRSRIRRLARQAKAMALGGYKDLLIRP